Protein AF-A0A7S1LNR4-F1 (afdb_monomer_lite)

Structure (mmCIF, N/CA/C/O backbone):
data_AF-A0A7S1LNR4-F1
#
_entry.id   AF-A0A7S1LNR4-F1
#
loop_
_atom_site.group_PDB
_atom_site.id
_atom_site.type_symbol
_atom_site.label_atom_id
_atom_site.label_alt_id
_atom_site.label_comp_id
_atom_site.label_asym_id
_atom_site.label_entity_id
_atom_site.label_seq_id
_atom_site.pdbx_PDB_ins_code
_atom_site.Cartn_x
_atom_site.Cartn_y
_atom_site.Cartn_z
_atom_site.occupancy
_atom_site.B_iso_or_equiv
_atom_site.auth_seq_id
_atom_site.auth_comp_id
_atom_site.auth_asym_id
_atom_site.auth_atom_id
_atom_site.pdbx_PDB_model_num
ATOM 1 N N . GLY A 1 1 ? 12.664 11.607 -18.789 1.00 41.06 1 GLY A N 1
ATOM 2 C CA . GLY A 1 1 ? 11.783 11.931 -17.649 1.00 41.06 1 GLY A CA 1
ATOM 3 C C . GLY A 1 1 ? 12.250 11.158 -16.436 1.00 41.06 1 GLY A C 1
ATOM 4 O O . GLY A 1 1 ? 12.380 9.946 -16.539 1.00 41.06 1 GLY A O 1
ATOM 5 N N . GLY A 1 2 ? 12.595 11.842 -15.343 1.00 48.50 2 GLY A N 1
ATOM 6 C CA . GLY A 1 2 ? 13.115 11.206 -14.126 1.00 48.50 2 GLY A CA 1
ATOM 7 C C . GLY A 1 2 ? 12.038 10.444 -13.351 1.00 48.50 2 GLY A C 1
ATOM 8 O O . GLY A 1 2 ? 10.854 10.768 -13.430 1.00 48.50 2 GLY A O 1
ATOM 9 N N . ALA A 1 3 ? 12.443 9.422 -12.597 1.00 60.16 3 ALA A N 1
ATOM 10 C CA . ALA A 1 3 ? 11.555 8.761 -11.647 1.00 60.16 3 ALA A CA 1
ATOM 11 C C . ALA A 1 3 ? 11.169 9.739 -10.522 1.00 60.16 3 ALA A C 1
ATOM 13 O O . ALA A 1 3 ? 12.025 10.454 -10.009 1.00 60.16 3 ALA A O 1
ATOM 14 N N . GLN A 1 4 ? 9.898 9.738 -10.101 1.00 71.38 4 GLN A N 1
ATOM 15 C CA . GLN A 1 4 ? 9.419 10.584 -8.992 1.00 71.38 4 GLN A CA 1
ATOM 16 C C . GLN A 1 4 ? 10.137 10.313 -7.658 1.00 71.38 4 GLN A C 1
ATOM 18 O O . GLN A 1 4 ? 10.162 11.176 -6.787 1.00 71.38 4 GLN A O 1
ATOM 23 N N . VAL A 1 5 ? 10.708 9.117 -7.492 1.00 79.12 5 VAL A N 1
ATOM 24 C CA . VAL A 1 5 ? 11.528 8.735 -6.339 1.00 79.12 5 VAL A CA 1
ATOM 25 C C . VAL A 1 5 ? 12.851 8.176 -6.871 1.00 79.12 5 VAL A C 1
ATOM 27 O O . VAL A 1 5 ? 12.808 7.254 -7.691 1.00 79.12 5 VAL A O 1
ATOM 30 N N . PRO A 1 6 ? 14.015 8.689 -6.431 1.00 83.31 6 PRO A N 1
ATOM 31 C CA . PRO A 1 6 ? 15.308 8.096 -6.758 1.00 83.31 6 PRO A CA 1
ATOM 32 C C . PRO A 1 6 ? 15.413 6.679 -6.182 1.00 83.31 6 PRO A C 1
ATOM 34 O O . PRO A 1 6 ? 15.185 6.469 -4.988 1.00 83.31 6 PRO A O 1
ATOM 37 N N . ILE A 1 7 ? 15.748 5.708 -7.032 1.00 86.88 7 ILE A N 1
ATOM 38 C CA . ILE A 1 7 ? 15.892 4.298 -6.654 1.00 86.88 7 ILE A CA 1
ATOM 39 C C . ILE A 1 7 ? 17.230 3.790 -7.183 1.00 86.88 7 ILE A C 1
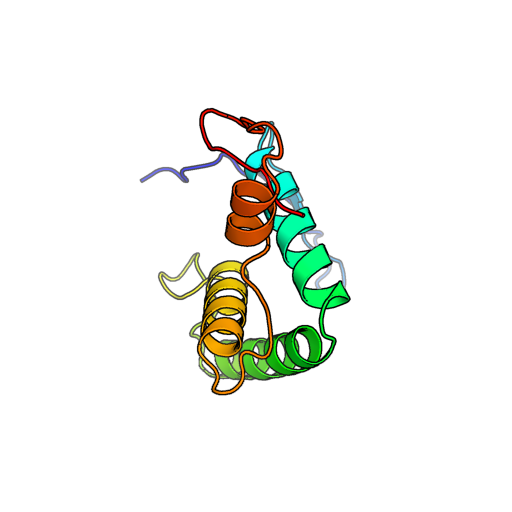ATOM 41 O O . ILE A 1 7 ? 17.496 3.875 -8.382 1.00 86.88 7 ILE A O 1
ATOM 45 N N . LEU A 1 8 ? 18.042 3.220 -6.296 1.00 88.12 8 LEU A N 1
ATOM 46 C CA . LEU A 1 8 ? 19.196 2.409 -6.654 1.00 88.12 8 LEU A CA 1
ATOM 47 C C . LEU A 1 8 ? 18.728 0.963 -6.794 1.00 88.12 8 LEU A C 1
ATOM 49 O O . LEU A 1 8 ? 18.241 0.375 -5.832 1.00 88.12 8 LEU A O 1
ATOM 53 N N . ARG A 1 9 ? 18.863 0.389 -7.990 1.00 87.00 9 ARG A N 1
ATOM 54 C CA . ARG A 1 9 ? 18.581 -1.032 -8.210 1.00 87.00 9 ARG A CA 1
ATOM 55 C C . ARG A 1 9 ? 19.870 -1.820 -8.109 1.00 87.00 9 ARG A C 1
ATOM 57 O O . ARG A 1 9 ? 20.818 -1.546 -8.842 1.00 87.00 9 ARG A O 1
ATOM 64 N N . TRP A 1 10 ? 19.888 -2.808 -7.233 1.00 89.94 10 TRP A N 1
ATOM 65 C CA . TRP A 1 10 ? 20.964 -3.776 -7.138 1.00 89.94 10 TRP A CA 1
ATOM 66 C C . TRP A 1 10 ? 20.455 -5.134 -7.615 1.00 89.94 10 TRP A C 1
ATOM 68 O O . TRP A 1 10 ? 19.412 -5.618 -7.177 1.00 89.94 10 TRP A O 1
ATOM 78 N N . ALA A 1 11 ? 21.195 -5.753 -8.528 1.00 88.31 11 ALA A N 1
ATOM 79 C CA . ALA A 1 11 ? 20.915 -7.097 -9.000 1.00 88.31 11 ALA A CA 1
ATOM 80 C C . ALA A 1 11 ? 22.217 -7.913 -8.987 1.00 88.31 11 ALA A C 1
ATOM 82 O O . ALA A 1 11 ? 23.220 -7.481 -9.563 1.00 88.31 11 ALA A O 1
ATOM 83 N N . PRO A 1 12 ? 22.234 -9.080 -8.331 1.00 85.50 12 PRO A N 1
ATOM 84 C CA . PRO A 1 12 ? 23.395 -9.957 -8.325 1.00 85.50 12 PRO A CA 1
ATOM 85 C C . PRO A 1 12 ? 23.622 -10.583 -9.710 1.00 85.50 12 PRO A C 1
ATOM 87 O O . PRO A 1 12 ? 22.682 -10.832 -10.461 1.00 85.50 12 PRO A O 1
ATOM 90 N N . ARG A 1 13 ? 24.887 -10.875 -10.055 1.00 83.25 13 ARG A N 1
ATOM 91 C CA . ARG A 1 13 ? 25.253 -11.401 -11.390 1.00 83.25 13 ARG A CA 1
ATOM 92 C C . ARG A 1 13 ? 24.680 -12.792 -11.687 1.00 83.25 13 ARG A C 1
ATOM 94 O O . ARG A 1 13 ? 24.586 -1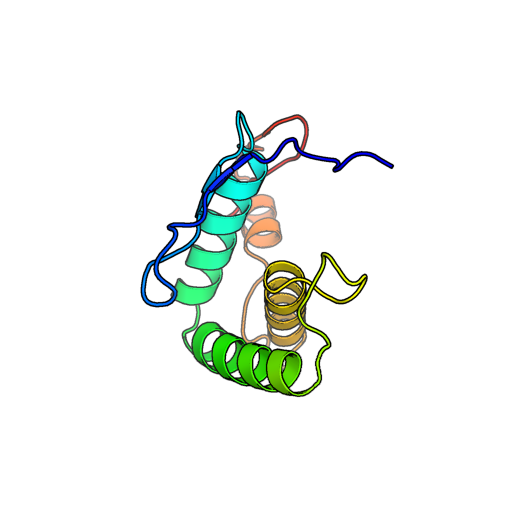3.170 -12.849 1.00 83.25 13 ARG A O 1
ATOM 101 N N . ARG A 1 14 ? 24.332 -13.572 -10.657 1.00 83.06 14 ARG A N 1
ATOM 102 C CA . ARG A 1 14 ? 23.710 -14.895 -10.814 1.00 83.06 14 ARG A CA 1
ATOM 103 C C . ARG A 1 14 ? 22.187 -14.766 -10.792 1.00 83.06 14 ARG A C 1
ATOM 105 O O . ARG A 1 14 ? 21.615 -14.169 -9.882 1.00 83.06 14 ARG A O 1
ATOM 112 N N . SER A 1 15 ? 21.533 -15.386 -11.769 1.00 67.94 15 SER A N 1
ATOM 113 C CA . SER A 1 15 ? 20.085 -15.298 -12.013 1.00 67.94 15 SER A CA 1
ATOM 114 C C . SER A 1 15 ? 19.199 -15.914 -10.922 1.00 67.94 15 SER A C 1
ATOM 116 O O . SER A 1 15 ? 18.005 -15.633 -10.888 1.00 67.94 15 SER A O 1
ATOM 118 N N . SER A 1 16 ? 19.756 -16.724 -10.015 1.00 70.56 16 SER A N 1
ATOM 119 C CA . SER A 1 16 ? 19.023 -17.335 -8.897 1.00 70.56 16 SER A CA 1
ATOM 120 C C . SER A 1 16 ? 18.901 -16.441 -7.658 1.00 70.56 16 SER A C 1
ATOM 122 O O . SER A 1 16 ? 18.252 -16.830 -6.689 1.00 70.56 16 SER A O 1
ATOM 124 N N . SER A 1 17 ? 19.532 -15.264 -7.657 1.00 74.00 17 SER A N 1
ATOM 125 C CA . SER A 1 17 ? 19.605 -14.398 -6.477 1.00 74.00 17 SER A CA 1
ATOM 126 C C . SER A 1 17 ? 18.687 -13.174 -6.569 1.00 74.00 17 SER A C 1
ATOM 128 O O . SER A 1 17 ? 18.430 -12.637 -7.644 1.00 74.00 17 SER A O 1
ATOM 130 N N . LEU A 1 18 ? 18.147 -12.769 -5.416 1.00 84.56 18 LEU A N 1
ATOM 131 C CA . LEU A 1 18 ? 17.134 -11.723 -5.286 1.00 84.56 18 LEU A CA 1
ATOM 132 C C . LEU A 1 18 ? 17.699 -10.354 -5.694 1.00 84.56 18 LEU A C 1
ATOM 134 O O . LEU A 1 18 ? 18.672 -9.893 -5.105 1.00 84.56 18 LEU A O 1
ATOM 138 N N . ALA A 1 19 ? 17.065 -9.690 -6.661 1.00 87.88 19 ALA A N 1
ATOM 139 C CA . ALA A 1 19 ? 17.309 -8.275 -6.937 1.00 87.88 19 ALA A CA 1
ATOM 140 C C . ALA A 1 19 ? 16.586 -7.397 -5.905 1.00 87.88 19 ALA A C 1
ATOM 142 O O . ALA A 1 19 ? 15.497 -7.750 -5.442 1.00 87.88 19 ALA A O 1
ATOM 143 N N . CYS A 1 20 ? 17.166 -6.249 -5.561 1.00 88.31 20 CYS A N 1
ATOM 144 C CA . CYS A 1 20 ? 16.581 -5.312 -4.612 1.00 88.31 20 CYS A CA 1
ATOM 145 C C . CYS A 1 20 ? 16.596 -3.869 -5.125 1.00 88.31 20 CYS A C 1
ATOM 147 O O . CYS A 1 20 ? 17.510 -3.429 -5.822 1.00 88.31 20 CYS A O 1
ATOM 149 N N . ASP A 1 21 ? 15.562 -3.134 -4.730 1.00 90.44 21 ASP A N 1
ATOM 150 C CA . ASP A 1 21 ? 15.427 -1.704 -4.962 1.00 90.44 21 ASP A CA 1
ATOM 151 C C . ASP A 1 21 ? 15.658 -0.980 -3.631 1.00 90.44 21 ASP A C 1
ATOM 153 O O . ASP A 1 21 ? 14.992 -1.264 -2.633 1.00 90.44 21 ASP A O 1
ATOM 157 N N . ILE A 1 22 ? 16.595 -0.035 -3.614 1.00 89.12 22 ILE A N 1
ATOM 158 C CA . ILE A 1 22 ? 16.944 0.785 -2.454 1.00 89.12 22 ILE A CA 1
ATOM 159 C C . ILE A 1 22 ? 16.511 2.221 -2.744 1.00 89.12 22 ILE A C 1
ATOM 161 O O . ILE A 1 22 ? 16.924 2.824 -3.732 1.00 89.12 22 ILE A O 1
ATOM 165 N N . SER A 1 23 ? 15.679 2.787 -1.872 1.00 91.50 23 SER A N 1
ATOM 166 C CA . SER A 1 23 ? 15.216 4.175 -1.972 1.00 91.50 23 SER A CA 1
ATOM 167 C C . SER A 1 23 ? 15.447 4.912 -0.660 1.00 91.50 23 SER A C 1
ATOM 169 O O . SER A 1 23 ? 15.183 4.357 0.406 1.00 91.50 23 SER A O 1
ATOM 171 N N . ILE A 1 24 ? 15.878 6.170 -0.736 1.00 89.12 24 ILE A N 1
ATOM 172 C CA . ILE A 1 24 ? 16.156 7.002 0.440 1.00 89.12 24 ILE A CA 1
ATOM 173 C C . ILE A 1 24 ? 14.927 7.855 0.771 1.00 89.12 24 ILE A C 1
ATOM 175 O O . ILE A 1 24 ? 14.310 8.455 -0.109 1.00 89.12 24 ILE A O 1
ATOM 179 N N . ASN A 1 25 ? 14.572 7.918 2.058 1.00 87.19 25 ASN A N 1
ATOM 180 C CA . ASN A 1 25 ? 13.480 8.738 2.594 1.00 87.19 25 ASN A CA 1
ATOM 181 C C . ASN A 1 25 ? 12.094 8.481 1.968 1.00 87.19 25 ASN A C 1
ATOM 183 O O . ASN A 1 25 ? 11.220 9.347 2.009 1.00 87.19 25 ASN A O 1
ATOM 187 N N . ASN A 1 26 ? 11.839 7.283 1.437 1.00 88.00 26 ASN A N 1
ATOM 188 C CA . ASN A 1 26 ? 10.520 6.899 0.925 1.00 88.00 26 ASN A CA 1
ATOM 189 C C . ASN A 1 26 ? 9.568 6.448 2.054 1.00 88.00 26 ASN A C 1
ATOM 191 O O . ASN A 1 26 ? 9.037 5.338 2.067 1.00 88.00 26 ASN A O 1
ATOM 195 N N . VAL A 1 27 ? 9.372 7.325 3.038 1.00 90.94 27 VAL A N 1
ATOM 196 C CA . VAL A 1 27 ? 8.575 7.065 4.249 1.00 90.94 27 VAL A CA 1
ATOM 197 C C . VAL A 1 27 ? 7.098 6.790 3.948 1.00 90.94 27 VAL A C 1
ATOM 199 O O . VAL A 1 27 ? 6.468 5.990 4.635 1.00 90.94 27 VAL A O 1
ATOM 202 N N . LEU A 1 28 ? 6.563 7.374 2.871 1.00 90.69 28 LEU A N 1
ATOM 203 C CA . LEU A 1 28 ? 5.202 7.101 2.404 1.00 90.69 28 LEU A CA 1
ATOM 204 C C . LEU A 1 28 ? 5.038 5.658 1.915 1.00 90.69 28 LEU A C 1
ATOM 206 O O . LEU A 1 28 ? 4.027 5.025 2.212 1.00 90.69 28 LEU A O 1
ATOM 210 N N . ALA A 1 29 ? 6.034 5.095 1.221 1.00 91.19 29 ALA A N 1
ATOM 211 C CA . ALA A 1 29 ? 5.981 3.688 0.826 1.00 91.19 29 ALA A CA 1
ATOM 212 C C . ALA A 1 29 ? 5.966 2.750 2.043 1.00 91.19 29 ALA A C 1
ATOM 214 O O . ALA A 1 29 ? 5.272 1.730 2.021 1.00 91.19 29 ALA A O 1
ATOM 215 N N . VAL A 1 30 ? 6.669 3.111 3.122 1.00 92.69 30 VAL A N 1
ATOM 216 C CA . VAL A 1 30 ? 6.631 2.363 4.389 1.00 92.69 30 VAL A CA 1
ATOM 217 C C . VAL A 1 30 ? 5.239 2.439 5.020 1.00 92.69 30 VAL A C 1
ATOM 219 O O . VAL A 1 30 ? 4.687 1.399 5.383 1.00 92.69 30 VAL A O 1
ATOM 222 N N . ALA A 1 31 ? 4.642 3.633 5.102 1.00 93.69 31 ALA A N 1
ATOM 223 C CA . ALA A 1 31 ? 3.289 3.821 5.632 1.00 93.69 31 ALA A CA 1
ATOM 224 C C . ALA A 1 31 ? 2.245 3.008 4.843 1.00 93.69 31 ALA A C 1
ATOM 226 O O . ALA A 1 31 ? 1.488 2.237 5.431 1.00 93.69 31 ALA A O 1
ATOM 227 N N . ASN A 1 32 ? 2.284 3.076 3.510 1.00 94.06 32 ASN A N 1
ATOM 228 C CA . ASN A 1 32 ? 1.389 2.315 2.633 1.00 94.06 32 ASN A CA 1
ATOM 229 C C . ASN A 1 32 ? 1.570 0.797 2.768 1.00 94.06 32 ASN A C 1
ATOM 231 O O . ASN A 1 32 ? 0.596 0.045 2.726 1.00 94.06 32 ASN A O 1
ATOM 235 N N . SER A 1 33 ? 2.809 0.330 2.950 1.00 95.38 33 SER A N 1
ATOM 236 C CA . SER A 1 33 ? 3.089 -1.096 3.159 1.00 95.38 33 SER A CA 1
ATOM 237 C C . SER A 1 33 ? 2.510 -1.595 4.486 1.00 95.38 33 SER A C 1
ATOM 239 O O . SER A 1 33 ? 1.981 -2.705 4.547 1.00 95.38 33 SER A O 1
ATOM 241 N N . ARG A 1 34 ? 2.560 -0.769 5.541 1.00 96.06 34 ARG A N 1
ATOM 242 C CA . ARG A 1 34 ? 1.926 -1.072 6.835 1.00 96.06 34 ARG A CA 1
ATOM 243 C C . ARG A 1 34 ? 0.400 -1.090 6.727 1.00 96.06 34 ARG A C 1
ATOM 245 O O . ARG A 1 34 ? -0.213 -2.036 7.211 1.00 96.06 34 ARG A O 1
ATOM 252 N N . LEU A 1 35 ? -0.187 -0.128 6.016 1.00 96.50 35 LEU A N 1
ATOM 253 C CA . LEU A 1 35 ? -1.627 -0.092 5.752 1.00 96.50 35 LEU A CA 1
ATOM 254 C C . LEU A 1 35 ? -2.104 -1.353 5.009 1.00 96.50 35 LEU A C 1
ATOM 256 O O . LEU A 1 35 ? -3.044 -2.015 5.440 1.00 96.50 35 LEU A O 1
ATOM 260 N N . LEU A 1 36 ? -1.430 -1.743 3.919 1.00 97.00 36 LEU A N 1
ATOM 261 C CA . LEU A 1 36 ? -1.777 -2.971 3.190 1.00 97.00 36 LEU A CA 1
ATOM 262 C C . LEU A 1 36 ? -1.628 -4.227 4.053 1.00 97.00 36 LEU A C 1
ATOM 264 O O . LEU A 1 36 ? -2.436 -5.148 3.934 1.00 97.00 36 LEU A O 1
ATOM 268 N N . ARG A 1 37 ? -0.620 -4.270 4.934 1.00 96.69 37 ARG A N 1
ATOM 269 C CA . ARG A 1 37 ? -0.472 -5.366 5.895 1.00 96.69 37 ARG A CA 1
ATOM 270 C C . ARG A 1 37 ? -1.684 -5.455 6.818 1.00 96.69 37 ARG A C 1
ATOM 272 O O . ARG A 1 37 ? -2.176 -6.561 7.019 1.00 96.69 37 ARG A O 1
ATOM 279 N N . GLN A 1 38 ? -2.178 -4.334 7.338 1.00 97.25 38 GLN A N 1
ATOM 280 C CA . GLN A 1 38 ? -3.373 -4.345 8.177 1.00 97.25 38 GLN A CA 1
ATOM 281 C C . GLN A 1 38 ? -4.625 -4.782 7.417 1.00 97.25 38 GLN A C 1
ATOM 283 O O . GLN A 1 38 ? -5.382 -5.592 7.937 1.00 97.25 38 GLN A O 1
ATOM 288 N N . TYR A 1 39 ? -4.809 -4.356 6.166 1.00 98.06 39 TYR A N 1
ATOM 289 C CA . TYR A 1 39 ? -5.913 -4.864 5.346 1.00 98.06 39 TYR A CA 1
ATOM 290 C C . TYR A 1 39 ? -5.856 -6.384 5.151 1.00 98.06 39 TYR A C 1
ATOM 292 O O . TYR A 1 39 ? -6.880 -7.057 5.214 1.00 98.06 39 TYR A O 1
ATOM 300 N N . VAL A 1 40 ? -4.660 -6.940 4.942 1.00 96.81 40 VAL A N 1
ATOM 301 C CA . VAL A 1 40 ? -4.467 -8.395 4.842 1.00 96.81 40 VAL A CA 1
ATOM 302 C C . VAL A 1 40 ? -4.750 -9.100 6.172 1.00 96.81 40 VAL A C 1
ATOM 304 O O . VAL A 1 40 ? -5.271 -10.210 6.168 1.00 96.81 40 VAL A O 1
ATOM 307 N N . GLN A 1 41 ? -4.417 -8.472 7.301 1.00 96.25 41 GLN A N 1
ATOM 308 C CA . GLN A 1 41 ? -4.720 -9.003 8.633 1.00 96.25 41 GLN A CA 1
ATOM 309 C C . GLN A 1 41 ? -6.212 -8.915 8.975 1.00 96.25 41 GLN A C 1
ATOM 311 O O . GLN A 1 41 ? -6.705 -9.773 9.700 1.00 96.25 41 GLN A O 1
ATOM 316 N N . ALA A 1 42 ? -6.922 -7.918 8.443 1.00 95.94 42 ALA A N 1
ATOM 317 C CA . ALA A 1 42 ? -8.359 -7.767 8.626 1.00 95.94 42 ALA A CA 1
ATOM 318 C C . ALA A 1 42 ? -9.153 -8.884 7.925 1.00 95.94 42 ALA A C 1
ATOM 320 O O . ALA A 1 42 ? -10.140 -9.356 8.480 1.00 95.94 42 ALA A O 1
ATOM 321 N N . ASP A 1 43 ? -8.725 -9.330 6.734 1.00 97.12 43 ASP A N 1
ATOM 322 C CA . ASP A 1 43 ? -9.358 -10.457 6.035 1.00 97.12 43 ASP A CA 1
ATOM 323 C C . ASP A 1 43 ? -8.400 -11.198 5.074 1.00 97.12 43 ASP A C 1
ATOM 325 O O . ASP A 1 43 ? -7.895 -10.637 4.095 1.00 97.12 43 ASP A O 1
ATOM 329 N N . ASP A 1 44 ? -8.206 -12.509 5.288 1.00 96.06 44 ASP A N 1
ATOM 330 C CA . ASP A 1 44 ? -7.280 -13.330 4.489 1.00 96.06 44 ASP A CA 1
ATOM 331 C C . ASP A 1 44 ? -7.705 -13.503 3.017 1.00 96.06 44 ASP A C 1
ATOM 333 O O . ASP A 1 44 ? -6.879 -13.825 2.152 1.00 96.06 44 ASP A O 1
ATOM 337 N N . ARG A 1 45 ? -8.984 -13.268 2.680 1.00 97.44 45 ARG A N 1
ATOM 338 C CA . ARG A 1 45 ? -9.455 -13.316 1.285 1.00 97.44 45 ARG A CA 1
ATOM 339 C C . ARG A 1 45 ? -8.706 -12.310 0.419 1.00 97.44 45 ARG A C 1
ATOM 341 O O . ARG A 1 45 ? -8.428 -12.625 -0.739 1.00 97.44 45 ARG A O 1
ATOM 348 N N . LEU A 1 46 ? -8.314 -11.157 0.971 1.00 97.94 46 LEU A N 1
ATOM 349 C CA . LEU A 1 46 ? -7.511 -10.171 0.249 1.00 97.94 46 LEU A CA 1
ATOM 350 C C . LEU A 1 46 ? -6.164 -10.758 -0.178 1.00 97.94 46 LEU A C 1
ATOM 352 O O . LEU A 1 46 ? -5.779 -10.601 -1.334 1.00 97.94 46 LEU A O 1
ATOM 356 N N . ARG A 1 47 ? -5.462 -11.473 0.712 1.00 97.19 47 ARG A N 1
ATOM 357 C CA . ARG A 1 47 ? -4.166 -12.093 0.389 1.00 97.19 47 ARG A CA 1
ATOM 358 C C . ARG A 1 47 ? -4.303 -13.116 -0.730 1.00 97.19 47 ARG A C 1
ATOM 360 O O . ARG A 1 47 ? -3.527 -13.085 -1.686 1.00 97.19 47 ARG A O 1
ATOM 367 N N . ARG A 1 48 ? -5.302 -13.999 -0.633 1.00 97.62 48 ARG A N 1
ATOM 368 C CA . ARG A 1 48 ? -5.558 -15.031 -1.650 1.00 97.62 48 ARG A CA 1
ATOM 369 C C . ARG A 1 48 ? -5.879 -14.407 -3.008 1.00 97.62 48 ARG A C 1
ATOM 371 O O . ARG A 1 48 ? -5.239 -14.747 -4.002 1.00 97.62 48 ARG A O 1
ATOM 378 N N . LEU A 1 49 ? -6.789 -13.432 -3.042 1.00 97.56 49 LEU A N 1
ATOM 379 C CA . LEU A 1 49 ? -7.137 -12.704 -4.265 1.00 97.56 49 LEU A CA 1
ATOM 380 C C . LEU A 1 49 ? -5.941 -11.941 -4.840 1.00 97.56 49 LEU A C 1
ATOM 382 O O . LEU A 1 49 ? -5.706 -12.005 -6.045 1.00 97.56 49 LEU A O 1
ATOM 386 N N . ALA A 1 50 ? -5.155 -11.271 -3.996 1.00 97.19 50 ALA A N 1
ATOM 387 C CA . ALA A 1 50 ? -3.971 -10.537 -4.423 1.00 97.19 50 ALA A CA 1
ATOM 388 C C . ALA A 1 50 ? -2.954 -11.451 -5.108 1.00 97.19 50 ALA A C 1
ATOM 390 O O . ALA A 1 50 ? -2.439 -11.090 -6.164 1.00 97.19 50 ALA A O 1
ATOM 391 N N . LEU A 1 51 ? -2.702 -12.650 -4.574 1.00 96.88 51 LEU A N 1
ATOM 392 C CA . LEU A 1 51 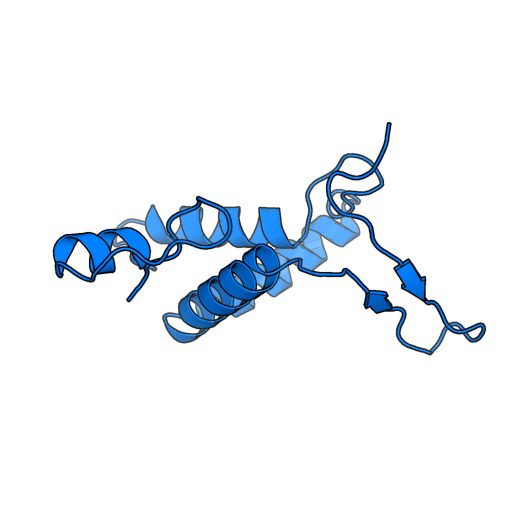? -1.820 -13.628 -5.216 1.00 96.88 51 LEU A CA 1
ATOM 393 C C . LEU A 1 51 ? -2.376 -14.091 -6.569 1.00 96.88 51 LEU A C 1
ATOM 395 O O . LEU A 1 51 ? -1.656 -14.037 -7.569 1.00 96.88 51 LEU A O 1
ATOM 399 N N . CYS A 1 52 ? -3.652 -14.483 -6.629 1.00 97.75 52 CYS A N 1
ATOM 400 C CA . CYS A 1 52 ? -4.296 -14.930 -7.866 1.00 97.75 52 CYS A CA 1
ATOM 401 C C . CYS A 1 52 ? -4.264 -13.851 -8.958 1.00 97.75 52 CYS A C 1
ATOM 403 O O . CYS A 1 52 ? -3.779 -14.097 -10.065 1.00 97.75 52 CYS A O 1
ATOM 405 N N . VAL A 1 53 ? -4.717 -12.637 -8.638 1.00 97.69 53 VAL A N 1
ATOM 406 C CA . VAL A 1 53 ? -4.770 -11.516 -9.585 1.00 97.69 53 VAL A CA 1
ATOM 407 C C . VAL A 1 53 ? -3.371 -11.071 -9.988 1.00 97.69 53 VAL A C 1
ATOM 409 O O . VAL A 1 53 ? -3.137 -10.816 -11.166 1.00 97.69 53 VAL A O 1
ATOM 412 N N . LYS A 1 54 ? -2.404 -11.047 -9.064 1.00 95.94 54 LYS A N 1
ATOM 413 C CA . LYS A 1 54 ? -1.008 -10.718 -9.387 1.00 95.94 54 LYS A CA 1
ATOM 414 C C . LYS A 1 54 ? -0.405 -11.716 -10.374 1.00 95.94 54 LYS A C 1
ATOM 416 O O . LYS A 1 54 ? 0.267 -11.295 -11.317 1.00 95.94 54 LYS A O 1
ATOM 421 N N . MET A 1 55 ? -0.634 -13.017 -10.177 1.00 96.50 55 MET A N 1
ATOM 422 C CA . MET A 1 55 ? -0.160 -14.059 -11.095 1.00 96.50 55 MET A CA 1
ATOM 423 C C . MET A 1 55 ? -0.826 -13.947 -12.466 1.00 96.50 55 MET A C 1
ATOM 425 O O . MET A 1 55 ? -0.134 -13.984 -13.483 1.00 96.50 55 MET A O 1
ATOM 429 N N . TRP A 1 56 ? -2.147 -13.761 -12.499 1.00 97.50 56 TRP A N 1
ATOM 430 C CA . TRP A 1 56 ? -2.894 -13.547 -13.736 1.00 97.50 56 TRP A CA 1
ATOM 431 C C . TRP A 1 56 ? -2.396 -12.307 -14.494 1.00 97.50 56 TRP A C 1
ATOM 433 O O . TRP A 1 56 ? -2.027 -12.410 -15.663 1.00 97.50 56 TRP A O 1
ATOM 443 N N . ALA A 1 57 ? -2.278 -11.163 -13.817 1.00 96.94 57 ALA A N 1
ATOM 444 C CA . ALA A 1 57 ? -1.825 -9.906 -14.407 1.00 96.94 57 ALA A CA 1
ATOM 445 C C . ALA A 1 57 ? -0.386 -10.009 -14.936 1.00 96.94 57 ALA A C 1
A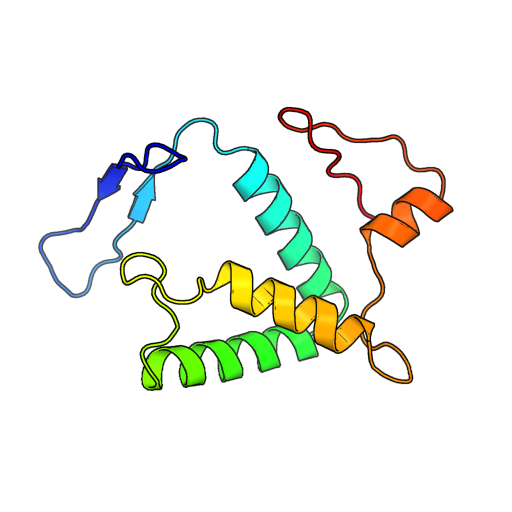TOM 447 O O . ALA A 1 57 ? -0.080 -9.505 -16.016 1.00 96.94 57 ALA A O 1
ATOM 448 N N . ARG A 1 58 ? 0.495 -10.726 -14.221 1.00 94.56 58 ARG A N 1
ATOM 449 C CA . ARG A 1 58 ? 1.858 -11.015 -14.691 1.00 94.56 58 ARG A CA 1
ATOM 450 C C . ARG A 1 58 ? 1.848 -11.861 -15.965 1.00 94.56 58 ARG A C 1
ATOM 452 O O . ARG A 1 58 ? 2.553 -11.518 -16.906 1.00 94.56 58 ARG A O 1
ATOM 459 N N . ARG A 1 59 ? 1.040 -12.928 -16.024 1.00 95.88 59 ARG A N 1
ATOM 460 C CA . ARG A 1 59 ? 0.909 -13.782 -17.225 1.00 95.88 59 ARG A CA 1
ATOM 461 C C . ARG A 1 59 ? 0.327 -13.033 -18.425 1.00 95.88 59 ARG A C 1
ATOM 463 O O . ARG A 1 59 ? 0.644 -13.369 -19.557 1.00 95.88 59 ARG A O 1
ATOM 470 N N . ARG A 1 60 ? -0.499 -12.014 -18.181 1.00 96.00 60 ARG A N 1
ATOM 471 C CA . ARG A 1 60 ? -1.051 -11.125 -19.214 1.00 96.00 60 ARG A CA 1
ATOM 472 C C . ARG A 1 60 ? -0.126 -9.964 -19.595 1.00 96.00 60 ARG A C 1
ATOM 474 O O . ARG A 1 60 ? -0.476 -9.201 -20.483 1.00 96.00 60 ARG A O 1
ATOM 481 N N . GLY A 1 61 ? 1.030 -9.817 -18.942 1.00 94.69 61 GLY A N 1
ATOM 482 C CA . GLY A 1 61 ? 1.976 -8.737 -19.232 1.00 94.69 61 GLY A CA 1
ATOM 483 C C . GLY A 1 61 ? 1.511 -7.345 -18.786 1.00 94.69 61 GLY A C 1
ATOM 484 O O . GLY A 1 61 ? 2.029 -6.355 -19.285 1.00 94.69 61 GLY A O 1
ATOM 485 N N . ILE A 1 62 ? 0.559 -7.259 -17.848 1.00 95.44 62 ILE A N 1
ATOM 486 C CA . ILE A 1 62 ? -0.056 -5.998 -17.381 1.00 95.44 62 ILE A CA 1
ATOM 487 C C . ILE A 1 62 ? 0.305 -5.648 -15.926 1.00 95.44 62 ILE A C 1
ATOM 489 O O . ILE A 1 62 ? -0.416 -4.909 -15.259 1.00 95.44 62 ILE A O 1
ATOM 493 N N . ASN A 1 63 ? 1.402 -6.212 -15.412 1.00 94.62 63 ASN A N 1
ATOM 494 C CA . ASN A 1 63 ? 1.911 -5.979 -14.055 1.00 94.62 63 ASN A CA 1
ATOM 495 C C . ASN A 1 63 ? 3.398 -5.587 -14.079 1.00 94.62 63 ASN A C 1
ATOM 497 O O . ASN A 1 63 ? 4.247 -6.269 -13.504 1.00 94.62 63 ASN A O 1
ATOM 501 N N . ASP A 1 64 ? 3.708 -4.518 -14.803 1.00 89.19 64 ASP A N 1
ATOM 502 C CA . ASP A 1 64 ? 5.037 -3.930 -14.917 1.00 89.19 64 ASP A CA 1
ATOM 503 C C . ASP A 1 64 ? 4.937 -2.410 -15.131 1.00 89.19 64 ASP A C 1
ATOM 505 O O . ASP A 1 64 ? 4.707 -1.916 -16.242 1.00 89.19 64 ASP A O 1
ATOM 509 N N . ARG A 1 65 ? 5.142 -1.655 -14.045 1.00 87.00 65 ARG A N 1
ATOM 510 C CA . ARG A 1 65 ? 5.102 -0.185 -14.064 1.00 87.00 65 ARG A CA 1
ATOM 511 C C . ARG A 1 65 ? 6.183 0.421 -14.954 1.00 87.00 65 ARG A C 1
ATOM 513 O O . ARG A 1 65 ? 5.965 1.487 -15.518 1.00 87.00 65 ARG A O 1
ATOM 520 N N . SER A 1 66 ? 7.335 -0.238 -15.088 1.00 83.75 66 SER A N 1
ATOM 521 C CA . SER A 1 66 ? 8.430 0.276 -15.918 1.00 83.75 66 SER A CA 1
ATOM 522 C C . SER A 1 66 ? 8.093 0.245 -17.409 1.00 83.75 66 SER A C 1
ATOM 524 O O . SER A 1 66 ? 8.624 1.042 -18.176 1.00 83.75 66 SER A O 1
ATOM 526 N N . ARG A 1 67 ? 7.147 -0.618 -17.796 1.00 87.44 67 ARG A N 1
ATOM 527 C CA . ARG A 1 67 ? 6.622 -0.755 -19.160 1.00 87.44 67 ARG A CA 1
ATOM 528 C C . ARG A 1 67 ? 5.285 -0.033 -19.369 1.00 87.44 67 ARG A C 1
ATOM 530 O O . ARG A 1 67 ? 4.590 -0.317 -20.336 1.00 87.44 67 ARG A O 1
ATOM 537 N N . GLY A 1 68 ? 4.905 0.868 -18.460 1.00 86.81 68 GLY A N 1
ATOM 538 C CA . GLY A 1 68 ? 3.676 1.664 -18.568 1.00 86.81 68 GLY A CA 1
ATOM 539 C C . GLY A 1 68 ? 2.388 0.939 -18.164 1.00 86.81 68 GLY A C 1
ATOM 540 O O . GLY A 1 68 ? 1.305 1.466 -18.392 1.00 86.81 68 GLY A O 1
ATOM 541 N N . THR A 1 69 ? 2.477 -0.247 -17.551 1.00 92.31 69 THR A N 1
ATOM 542 C CA . THR A 1 69 ? 1.300 -0.989 -17.060 1.00 92.31 69 THR A CA 1
ATOM 543 C C . THR A 1 69 ? 1.127 -0.840 -15.542 1.00 92.31 69 THR A C 1
ATOM 545 O O . THR A 1 69 ? 1.816 -0.047 -14.894 1.00 92.31 69 THR A O 1
ATOM 548 N N . LEU A 1 70 ? 0.174 -1.564 -14.945 1.00 91.62 70 LEU A N 1
ATOM 549 C CA . LEU A 1 70 ? -0.122 -1.443 -13.518 1.00 91.62 70 LEU A CA 1
ATOM 550 C C . LEU A 1 70 ? 1.043 -1.943 -12.656 1.00 91.62 70 LEU A C 1
ATOM 552 O O . LEU A 1 70 ? 1.769 -2.869 -13.007 1.00 91.62 70 LEU A O 1
ATOM 556 N N . SER A 1 71 ? 1.195 -1.345 -11.474 1.00 92.50 71 SER A N 1
ATOM 557 C CA . SER A 1 71 ? 2.090 -1.879 -10.448 1.00 92.50 71 SER A CA 1
ATOM 558 C C . SER A 1 71 ? 1.372 -2.912 -9.580 1.00 92.50 71 SER A C 1
ATOM 560 O O . SER A 1 71 ? 0.153 -2.855 -9.405 1.00 92.50 71 SER A O 1
ATOM 562 N N . SER A 1 72 ? 2.127 -3.802 -8.934 1.00 92.75 72 SER A N 1
ATOM 563 C CA . SER A 1 72 ? 1.552 -4.732 -7.950 1.00 92.75 72 SER A CA 1
ATOM 564 C C . SER A 1 72 ? 0.887 -4.008 -6.767 1.00 92.75 72 SER A C 1
ATOM 566 O O . SER A 1 72 ? -0.086 -4.511 -6.207 1.00 92.75 72 SER A O 1
ATOM 568 N N . PHE A 1 73 ? 1.365 -2.811 -6.413 1.00 94.12 73 PHE A N 1
ATOM 569 C CA . PHE A 1 73 ? 0.722 -1.951 -5.417 1.00 94.12 73 PHE A CA 1
ATOM 570 C C . PHE A 1 73 ? -0.638 -1.434 -5.909 1.00 94.12 73 PHE A C 1
ATOM 572 O O . PHE A 1 73 ? -1.629 -1.561 -5.198 1.00 94.12 73 PHE A O 1
ATOM 579 N N . SER A 1 74 ? -0.710 -0.944 -7.151 1.00 95.06 74 SER A N 1
ATOM 580 C CA . SER A 1 74 ? -1.961 -0.490 -7.779 1.00 95.06 74 SER A CA 1
ATOM 581 C C . SER A 1 74 ? -3.010 -1.604 -7.811 1.00 95.06 74 SER A C 1
ATOM 583 O O . SER A 1 74 ? -4.144 -1.383 -7.402 1.00 95.06 74 SER A O 1
ATOM 585 N N . LEU A 1 75 ? -2.615 -2.821 -8.206 1.00 96.75 75 LEU A N 1
ATOM 586 C CA . LEU A 1 75 ? -3.500 -3.992 -8.177 1.00 96.75 75 LEU A CA 1
ATOM 587 C C . LEU A 1 75 ? -4.002 -4.301 -6.759 1.00 96.75 75 LEU A C 1
ATOM 589 O O . LEU A 1 75 ? -5.171 -4.629 -6.577 1.00 96.75 75 LEU A O 1
ATOM 593 N N . SER A 1 76 ? -3.140 -4.161 -5.749 1.00 97.00 76 SER A N 1
ATOM 594 C CA . SER A 1 76 ? -3.522 -4.383 -4.348 1.00 97.00 76 SER A CA 1
ATOM 595 C C . SER A 1 76 ? -4.560 -3.360 -3.875 1.00 97.00 76 SER A C 1
ATOM 597 O O . SER A 1 76 ? -5.548 -3.744 -3.257 1.00 97.00 76 SER A O 1
ATOM 599 N N . LEU A 1 77 ? -4.393 -2.077 -4.218 1.00 97.19 77 LEU A N 1
ATOM 600 C CA . LEU A 1 77 ? -5.374 -1.033 -3.896 1.00 97.19 77 LEU A CA 1
ATOM 601 C C . LEU A 1 77 ? -6.715 -1.250 -4.606 1.00 97.19 77 LEU A C 1
ATOM 603 O O . LEU A 1 77 ? -7.764 -1.094 -3.986 1.00 97.19 77 LEU A O 1
ATOM 607 N N . MET A 1 78 ? -6.693 -1.658 -5.880 1.00 97.81 78 MET A N 1
ATOM 608 C CA . MET A 1 78 ? -7.914 -2.003 -6.617 1.00 97.81 78 MET A CA 1
ATOM 609 C C . MET A 1 78 ? -8.686 -3.135 -5.931 1.00 97.81 78 MET A C 1
ATOM 611 O O . MET A 1 78 ? -9.911 -3.085 -5.859 1.00 97.81 78 MET A O 1
ATOM 615 N N . LEU A 1 79 ? -7.982 -4.136 -5.393 1.00 98.19 79 LEU A N 1
ATOM 616 C CA . LEU A 1 79 ? -8.604 -5.236 -4.657 1.00 98.19 79 LEU A CA 1
ATOM 617 C C . LEU A 1 79 ? -9.170 -4.805 -3.305 1.00 98.19 79 LEU A C 1
ATOM 619 O O . LEU A 1 79 ? -10.282 -5.210 -2.974 1.00 98.19 79 LEU A O 1
ATOM 623 N N . VAL A 1 80 ? -8.449 -3.970 -2.550 1.00 98.25 80 VAL A N 1
ATOM 624 C CA . VAL A 1 80 ? -8.974 -3.379 -1.308 1.00 98.25 80 VAL A CA 1
ATOM 625 C C . VAL A 1 80 ? -10.275 -2.632 -1.603 1.00 98.25 80 VAL A C 1
ATOM 627 O O . VAL A 1 80 ? -11.300 -2.927 -0.993 1.00 98.25 80 VAL A O 1
ATOM 630 N N . HIS A 1 81 ? -10.269 -1.753 -2.608 1.00 98.12 81 HIS A N 1
ATOM 631 C CA . HIS A 1 81 ? -11.458 -1.010 -3.014 1.00 98.12 81 HIS A CA 1
ATOM 632 C C . HIS A 1 81 ? -12.599 -1.933 -3.471 1.00 98.12 81 HIS A C 1
ATOM 634 O O . HIS A 1 81 ? -13.749 -1.764 -3.069 1.00 98.12 81 HIS A O 1
ATOM 640 N N . PHE A 1 82 ? -12.300 -2.957 -4.274 1.00 98.31 82 PHE A N 1
ATOM 641 C CA . PHE A 1 82 ? -13.294 -3.938 -4.710 1.00 98.31 82 PHE A CA 1
ATOM 642 C C . PHE A 1 82 ? -13.981 -4.634 -3.525 1.00 98.31 82 PHE A C 1
ATOM 644 O O . PHE A 1 82 ? -15.210 -4.767 -3.528 1.00 98.31 82 PHE A O 1
ATOM 651 N N . LEU A 1 83 ? -13.205 -5.047 -2.515 1.00 98.31 83 LEU A N 1
ATOM 652 C CA . LEU A 1 83 ? -13.707 -5.706 -1.307 1.00 98.31 83 LEU A CA 1
ATOM 653 C C . LEU A 1 83 ? -14.496 -4.753 -0.396 1.00 98.31 83 LEU A C 1
ATOM 655 O O . LEU A 1 83 ? -15.492 -5.175 0.192 1.00 98.31 83 LEU A O 1
ATOM 659 N N . GLN A 1 84 ? -14.124 -3.472 -0.342 1.00 98.25 84 GLN A N 1
ATOM 660 C CA . GLN A 1 84 ? -14.898 -2.427 0.343 1.00 98.25 84 GLN A CA 1
ATOM 661 C C . GLN A 1 84 ? -16.268 -2.181 -0.298 1.00 98.25 84 GLN A C 1
ATOM 663 O O . GLN A 1 84 ? -17.226 -1.834 0.383 1.00 98.25 84 GLN A O 1
ATOM 668 N N . ARG A 1 85 ? -16.386 -2.384 -1.615 1.00 97.62 85 ARG A N 1
ATOM 669 C CA . ARG A 1 85 ? -17.612 -2.127 -2.391 1.00 97.62 85 ARG A CA 1
ATOM 670 C C . ARG A 1 85 ? -18.513 -3.356 -2.558 1.00 97.62 85 ARG A C 1
ATOM 672 O O . ARG A 1 85 ? -19.413 -3.333 -3.396 1.00 97.62 85 ARG A O 1
ATOM 679 N N . ARG A 1 86 ? -18.253 -4.455 -1.841 1.00 97.56 86 ARG A N 1
ATOM 680 C CA . ARG A 1 86 ? -19.146 -5.629 -1.835 1.00 97.56 86 ARG A CA 1
ATOM 681 C C . ARG A 1 86 ? -20.422 -5.336 -1.040 1.00 97.56 86 ARG A C 1
ATOM 683 O O . ARG A 1 86 ? -20.473 -4.380 -0.273 1.00 97.56 86 ARG A O 1
ATOM 690 N N . GLN A 1 87 ? -21.445 -6.164 -1.234 1.00 96.38 87 GLN A N 1
ATOM 691 C CA . GLN A 1 87 ? -22.686 -6.123 -0.461 1.00 96.38 87 GLN A CA 1
ATOM 692 C C . GLN A 1 87 ? -22.936 -7.520 0.134 1.00 96.38 87 GLN A C 1
ATOM 694 O O . GLN A 1 87 ? -23.264 -8.431 -0.627 1.00 96.38 87 GLN A O 1
ATOM 699 N N . PRO A 1 88 ? -22.725 -7.715 1.452 1.00 95.50 88 PRO A N 1
ATOM 700 C CA . PRO A 1 88 ? -22.155 -6.752 2.408 1.00 95.50 88 PRO A CA 1
ATOM 701 C C . PRO A 1 88 ? -20.656 -6.459 2.148 1.00 95.50 88 PRO A C 1
ATOM 703 O O . PRO A 1 88 ? -19.983 -7.273 1.502 1.00 95.50 88 PRO A O 1
ATOM 706 N N . PRO A 1 89 ? -20.111 -5.318 2.624 1.00 97.12 89 PRO A N 1
ATOM 707 C CA . PRO A 1 89 ? -18.683 -5.012 2.518 1.00 97.12 89 PRO A CA 1
ATOM 708 C C . PRO A 1 89 ? -17.823 -6.104 3.156 1.00 97.12 89 PRO A C 1
ATOM 710 O O . PRO A 1 89 ? -18.098 -6.555 4.265 1.00 97.12 89 PRO A O 1
ATOM 713 N N . VAL A 1 90 ? -16.768 -6.525 2.456 1.00 97.94 90 VAL A N 1
ATOM 714 C CA . VAL A 1 90 ? -15.819 -7.532 2.963 1.00 97.94 90 VAL A CA 1
ATOM 715 C C . VAL A 1 90 ? -14.717 -6.881 3.794 1.00 97.94 90 VAL A C 1
ATOM 717 O O . VAL A 1 90 ? -14.294 -7.441 4.797 1.00 97.94 90 VAL A O 1
ATOM 720 N N . LEU A 1 91 ? -14.260 -5.700 3.379 1.00 97.94 91 LEU A N 1
ATOM 721 C CA . LEU A 1 91 ? -13.301 -4.890 4.125 1.00 97.94 91 LEU A CA 1
ATOM 722 C C . LEU A 1 91 ? -13.936 -3.540 4.472 1.00 97.94 91 LEU A C 1
ATOM 724 O O . LEU A 1 91 ? -14.655 -2.987 3.639 1.00 97.94 91 LEU A O 1
ATOM 728 N N . PRO A 1 92 ? -13.646 -2.965 5.648 1.00 97.12 92 PRO A N 1
ATOM 729 C CA . PRO A 1 92 ? -13.953 -1.567 5.913 1.00 97.12 92 PRO A CA 1
ATOM 730 C C . PRO A 1 92 ? -12.935 -0.641 5.227 1.00 97.12 92 PRO A C 1
ATOM 732 O O . PRO A 1 92 ? -11.926 -1.085 4.679 1.00 97.12 92 PRO A O 1
ATOM 735 N N . SER A 1 93 ? -13.164 0.667 5.295 1.00 97.31 93 SER A N 1
ATOM 736 C CA . SER A 1 93 ? -12.114 1.669 5.084 1.00 97.31 93 SER A CA 1
ATOM 737 C C . SER A 1 93 ? -11.453 1.979 6.425 1.00 97.31 93 SER A C 1
ATOM 739 O O . SER A 1 93 ? -12.074 2.582 7.297 1.00 97.31 93 SER A O 1
ATOM 741 N N . LEU A 1 94 ? -10.208 1.529 6.623 1.00 97.25 94 LEU A N 1
ATOM 742 C CA . LEU A 1 94 ? -9.488 1.731 7.891 1.00 97.25 94 LEU A CA 1
ATOM 743 C C . LEU A 1 94 ? -9.228 3.218 8.167 1.00 97.25 94 LEU A C 1
ATOM 745 O O . LEU A 1 94 ? -9.206 3.635 9.324 1.00 97.25 94 LEU A O 1
ATOM 749 N N . GLN A 1 95 ? -9.070 4.018 7.109 1.00 96.75 95 GLN A N 1
ATOM 750 C CA . GLN A 1 95 ? -8.931 5.469 7.210 1.00 96.75 95 GLN A CA 1
ATOM 751 C C . GLN A 1 95 ? -10.240 6.142 7.646 1.00 96.75 95 GLN A C 1
ATOM 753 O O . GLN A 1 95 ? -10.220 6.944 8.579 1.00 96.75 95 GLN A O 1
ATOM 758 N N . ASP A 1 96 ? -11.380 5.773 7.048 1.00 96.56 96 ASP A N 1
ATOM 759 C CA . ASP A 1 96 ? -12.680 6.346 7.434 1.00 96.56 96 ASP A CA 1
ATOM 760 C C . ASP A 1 96 ? -13.066 5.931 8.857 1.00 96.56 96 ASP A C 1
ATOM 762 O O . ASP A 1 96 ? -13.584 6.742 9.622 1.00 96.56 96 ASP A O 1
ATOM 766 N N . LEU A 1 97 ? -12.747 4.693 9.255 1.00 96.81 97 LEU A N 1
ATOM 767 C CA . LEU A 1 97 ? -12.930 4.236 10.633 1.00 96.81 97 LEU A CA 1
ATOM 768 C C . LEU A 1 97 ? -12.089 5.043 11.626 1.00 96.81 97 LEU A C 1
ATOM 770 O O . LEU A 1 97 ? -12.590 5.396 12.691 1.00 96.81 97 LEU A O 1
ATOM 774 N N . ALA A 1 98 ? -10.830 5.345 11.301 1.00 97.19 98 ALA A N 1
ATOM 775 C CA . ALA A 1 98 ? -9.985 6.178 12.155 1.00 97.19 98 ALA A CA 1
ATOM 776 C C . ALA A 1 98 ? -10.541 7.601 12.290 1.00 97.19 98 ALA A C 1
ATOM 778 O O . ALA A 1 98 ? -10.586 8.141 13.395 1.00 97.19 98 ALA A O 1
ATOM 779 N N . ALA A 1 99 ? -11.008 8.188 11.184 1.00 96.50 99 ALA A N 1
ATOM 780 C CA . ALA A 1 99 ? -11.641 9.502 11.193 1.00 96.50 99 ALA A CA 1
ATOM 781 C C . ALA A 1 99 ? -12.929 9.508 12.035 1.00 96.50 99 ALA A C 1
ATOM 783 O O . ALA A 1 99 ? -13.086 10.366 12.900 1.00 96.50 99 ALA A O 1
ATOM 784 N N . ALA A 1 100 ? -13.806 8.516 11.851 1.00 96.94 100 ALA A N 1
ATOM 785 C CA . ALA A 1 100 ? -15.051 8.381 12.609 1.00 96.94 100 ALA A CA 1
ATOM 786 C C . ALA A 1 100 ? -14.816 8.164 14.115 1.00 96.94 100 ALA A C 1
ATOM 788 O O . ALA A 1 100 ? -15.605 8.623 14.936 1.00 96.94 100 ALA A O 1
ATOM 789 N N . LYS A 1 101 ? -13.714 7.501 14.487 1.00 97.06 101 LYS A N 1
ATOM 790 C CA . LYS A 1 101 ? -13.286 7.318 15.884 1.00 97.06 101 LYS A CA 1
ATOM 791 C C . LYS A 1 101 ? -12.557 8.531 16.475 1.00 97.06 101 LYS A C 1
ATOM 793 O O . LYS A 1 101 ? -12.140 8.470 17.628 1.00 97.06 101 LYS A O 1
ATOM 798 N N . GLY A 1 102 ? -12.359 9.603 15.707 1.00 96.62 102 GLY A N 1
ATOM 799 C CA . GLY A 1 102 ? -11.665 10.803 16.171 1.00 96.62 102 GLY A CA 1
ATOM 800 C C . GLY A 1 102 ? -10.162 10.612 16.395 1.00 96.62 102 GLY A C 1
ATOM 801 O O . GLY A 1 102 ? -9.579 11.311 17.221 1.00 96.62 102 GLY A O 1
ATOM 802 N N . TYR A 1 103 ? -9.514 9.673 15.695 1.00 97.12 103 TYR A N 1
ATOM 803 C CA . TYR A 1 103 ? -8.062 9.501 15.808 1.00 97.12 103 TYR A CA 1
ATOM 804 C C . TYR 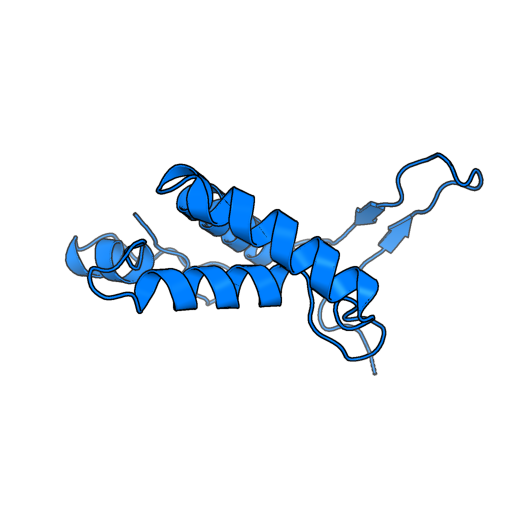A 1 103 ? -7.335 10.743 15.259 1.00 97.12 103 TYR A C 1
ATOM 806 O O . TYR A 1 103 ? -7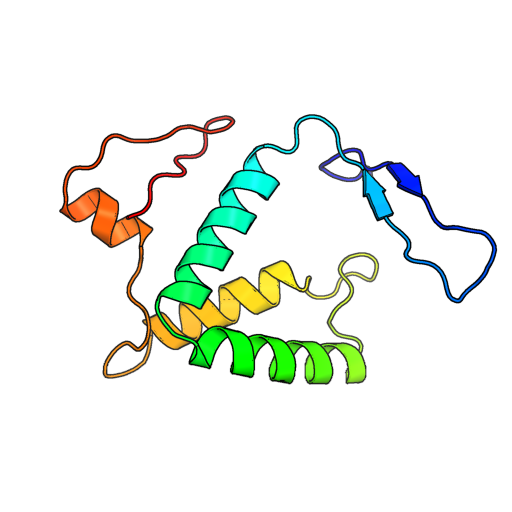.742 11.284 14.218 1.00 97.12 103 TYR A O 1
ATOM 814 N N . PRO A 1 104 ? -6.250 11.198 15.919 1.00 96.81 104 PRO A N 1
ATOM 815 C CA . PRO A 1 104 ? -5.502 12.361 15.463 1.00 96.81 104 PRO A CA 1
ATOM 816 C C . PRO A 1 104 ? -4.889 12.104 14.071 1.00 96.81 104 PRO A C 1
ATOM 818 O O . PRO A 1 104 ? -4.456 10.981 13.792 1.00 96.81 104 PRO A O 1
ATOM 821 N N . PRO A 1 105 ? -4.836 13.116 13.181 1.00 96.19 105 PRO A N 1
ATOM 822 C CA . PRO A 1 105 ? -4.149 13.002 11.895 1.00 96.19 105 PRO A CA 1
ATOM 823 C C . PRO A 1 105 ? -2.673 12.623 12.062 1.00 96.19 105 PRO A C 1
ATOM 825 O O . PRO A 1 105 ? -2.002 13.102 12.977 1.00 96.19 105 PRO A O 1
ATOM 828 N N . VAL A 1 106 ? -2.144 11.813 11.141 1.00 95.44 106 VAL A N 1
ATOM 829 C CA . VAL A 1 106 ? -0.731 11.396 11.153 1.00 95.44 106 VAL A CA 1
ATOM 830 C C . VAL A 1 106 ? -0.088 11.792 9.834 1.00 95.44 106 VAL A C 1
ATOM 832 O O . VAL A 1 106 ? -0.155 11.055 8.856 1.00 95.44 106 VAL A O 1
ATOM 835 N N . PHE A 1 107 ? 0.547 12.960 9.781 1.00 94.81 107 PHE A N 1
ATOM 836 C CA . PHE A 1 107 ? 1.113 13.464 8.533 1.00 94.81 107 PHE A CA 1
ATOM 837 C C . PHE A 1 107 ? 2.495 12.881 8.231 1.00 94.81 107 PHE A C 1
ATOM 839 O O . PHE A 1 107 ? 3.443 13.028 9.000 1.00 94.81 107 PHE A O 1
ATOM 846 N N . VAL A 1 108 ? 2.633 12.286 7.049 1.00 92.31 108 VAL A N 1
ATOM 847 C CA . VAL A 1 108 ? 3.909 11.853 6.474 1.00 92.31 108 VAL A CA 1
ATOM 848 C C . VAL A 1 108 ? 4.099 12.605 5.163 1.00 92.31 108 VAL A C 1
ATOM 850 O O . VAL A 1 108 ? 3.334 12.422 4.222 1.00 92.31 108 VAL A O 1
ATOM 853 N N . ARG A 1 109 ? 5.111 13.480 5.086 1.00 88.38 109 ARG A N 1
ATOM 854 C CA . ARG A 1 109 ? 5.368 14.330 3.900 1.00 88.38 109 ARG A CA 1
ATOM 855 C C . ARG A 1 109 ? 4.119 15.087 3.404 1.00 88.38 109 ARG A C 1
ATOM 857 O O . ARG A 1 109 ? 3.877 15.164 2.205 1.00 88.38 109 ARG A O 1
ATOM 864 N N . GLY A 1 110 ? 3.317 15.610 4.333 1.00 90.31 110 GLY A N 1
ATOM 865 C CA . GLY A 1 110 ? 2.097 16.371 4.031 1.00 90.31 110 GLY A CA 1
ATOM 866 C C . GLY A 1 110 ? 0.860 15.529 3.701 1.00 90.31 110 GLY A C 1
ATOM 867 O O . GLY A 1 110 ? -0.222 16.091 3.582 1.00 90.31 110 GLY A O 1
ATOM 868 N N . ALA A 1 111 ? 0.979 14.200 3.602 1.00 92.19 111 ALA A N 1
ATOM 869 C CA . ALA A 1 111 ? -0.167 13.310 3.440 1.00 92.19 111 ALA A CA 1
ATOM 870 C C . ALA A 1 111 ? -0.599 12.731 4.789 1.00 92.19 111 ALA A C 1
ATOM 872 O O . ALA A 1 111 ? 0.223 12.195 5.535 1.00 92.19 111 ALA A O 1
ATOM 873 N N . ASP A 1 112 ? -1.889 12.814 5.086 1.00 95.38 112 ASP A N 1
ATOM 874 C CA . ASP A 1 112 ? -2.472 12.191 6.266 1.00 95.38 112 ASP A CA 1
ATOM 875 C C . ASP A 1 112 ? -2.527 10.666 6.097 1.00 95.38 112 ASP A C 1
ATOM 877 O O . ASP A 1 112 ? -3.166 10.136 5.190 1.00 95.38 112 ASP A O 1
ATOM 881 N N . CYS A 1 113 ? -1.809 9.967 6.964 1.00 95.50 113 CYS A N 1
ATOM 882 C CA . CYS A 1 113 ? -1.615 8.526 6.962 1.00 95.50 113 CYS A CA 1
ATOM 883 C C . CYS A 1 113 ? -2.303 7.851 8.157 1.00 95.50 113 CYS A C 1
ATOM 885 O O . CYS A 1 113 ? -1.891 6.755 8.542 1.00 95.50 113 CYS A O 1
ATOM 887 N N . ARG A 1 114 ? -3.313 8.484 8.771 1.00 96.50 114 ARG A N 1
ATOM 888 C CA . ARG A 1 114 ? -4.081 7.859 9.858 1.00 96.50 114 ARG A CA 1
ATOM 889 C C . ARG A 1 114 ? -4.914 6.671 9.360 1.00 96.50 114 ARG A C 1
ATOM 891 O O . ARG A 1 114 ? -5.511 6.717 8.286 1.00 96.50 114 ARG A O 1
ATOM 898 N N . TYR A 1 115 ? -4.975 5.619 10.167 1.00 95.56 115 TYR A N 1
ATOM 899 C CA . TYR A 1 115 ? -5.841 4.452 9.992 1.00 95.56 115 TYR A CA 1
ATOM 900 C C . TYR A 1 115 ? -5.990 3.720 11.338 1.00 95.56 115 TYR A C 1
ATOM 902 O O . TYR A 1 115 ? -5.194 3.953 12.250 1.00 95.56 115 TYR A O 1
ATOM 910 N N . CYS A 1 116 ? -7.038 2.902 11.474 1.00 88.88 116 CYS A N 1
ATOM 911 C CA . CYS A 1 116 ? -7.337 2.112 12.673 1.00 88.88 116 CYS A CA 1
ATOM 912 C C . CYS A 1 116 ? -6.670 0.736 12.619 1.00 88.88 116 CYS A C 1
ATOM 914 O O . CYS A 1 116 ? -6.695 0.131 11.528 1.00 88.88 116 CYS A O 1
#

Secondary structure (DSSP, 8-state):
---SS-EEEE--SSTTS--EEEESS-HHHHHHHHHHHHHHHH-HHHHHHHHHHHHHHHHTT---GGGTS--HHHHHHHHHHHHHTSSS-SS--HHHHHHHTTPPP-EETTEE----

Foldseek 3Di:
DDDPFDWDWDDDPDPVDDIDIDTPLVVVVVLLVVVLVVQCVLDVVLVVVLVVVQVVCVVVVQDDVVVVHHHSSNSSVVSQVVQCPDVVRNTPFQQVVCVVVVPDFDDDPNDTSDGD

Sequence (116 aa):
GGAQVPILRWAPRRSSSLACDISINNVLAVANSRLLRQYVQADDRLRRLALCVKMWARRRGINDRSRGTLSSFSLSLMLVHFLQRRQPPVLPSLQDLAAAKGYPPVFVRGADCRYC

pLDDT: mean 91.93, std 9.18, range [41.06, 98.31]

Radius of gyration: 16.58 Å; chains: 1; bounding box: 48×34×35 Å

InterPro domains:
  IPR043519 Nucleotidyltransferase superfamily [SSF81301] (3-41)
  IPR054708 Poly(A) RNA polymerase, mitochondrial-like, central palm domain [PF22600] (3-41)

Organism: Alexandrium catenella (NCBI:txid2925)